Protein AF-A0A8J8BT45-F1 (afdb_monomer_lite)

Structure (mmCIF, N/CA/C/O backbone):
data_AF-A0A8J8BT45-F1
#
_entry.id   AF-A0A8J8BT45-F1
#
loop_
_atom_site.group_PDB
_atom_site.id
_atom_site.type_symbol
_atom_site.label_atom_id
_atom_site.label_alt_id
_atom_site.label_comp_id
_atom_site.label_asym_id
_atom_site.label_entity_id
_atom_site.label_seq_id
_atom_site.pdbx_PDB_ins_code
_atom_site.Cartn_x
_atom_site.Cartn_y
_atom_site.Cartn_z
_atom_site.occupancy
_atom_site.B_iso_or_equiv
_atom_site.auth_seq_id
_atom_site.auth_comp_id
_atom_site.auth_asym_id
_atom_site.auth_atom_id
_atom_site.pdbx_PDB_model_num
ATOM 1 N N . MET A 1 1 ? 8.004 -6.051 -17.549 1.00 61.94 1 MET A N 1
ATOM 2 C CA . MET A 1 1 ? 7.863 -6.386 -16.110 1.00 61.94 1 MET A CA 1
ATOM 3 C C . MET A 1 1 ? 7.799 -5.130 -15.247 1.00 61.94 1 MET A C 1
ATOM 5 O O . MET A 1 1 ? 6.883 -5.020 -14.450 1.00 61.94 1 MET A O 1
ATOM 9 N N . ILE A 1 2 ? 8.682 -4.156 -15.468 1.00 70.69 2 ILE A N 1
ATOM 10 C CA . ILE A 1 2 ? 8.747 -2.861 -14.763 1.00 70.69 2 ILE A CA 1
ATOM 11 C C . ILE A 1 2 ? 7.403 -2.088 -14.694 1.00 70.69 2 ILE A C 1
ATOM 13 O O . ILE A 1 2 ? 6.943 -1.817 -13.584 1.00 70.69 2 ILE A O 1
ATOM 17 N N . PRO A 1 3 ? 6.670 -1.836 -15.803 1.00 77.69 3 PRO A N 1
ATOM 18 C CA . PRO A 1 3 ? 5.389 -1.115 -15.740 1.00 77.69 3 PRO A CA 1
ATOM 19 C C . PRO A 1 3 ? 4.288 -1.885 -14.995 1.00 77.69 3 PRO A C 1
ATOM 21 O O . PRO A 1 3 ? 3.355 -1.286 -14.465 1.00 77.69 3 PRO A O 1
ATOM 24 N N . ILE A 1 4 ? 4.407 -3.214 -14.913 1.00 86.00 4 ILE A N 1
ATOM 25 C CA . ILE A 1 4 ? 3.462 -4.059 -14.177 1.00 86.00 4 ILE A CA 1
ATOM 26 C C 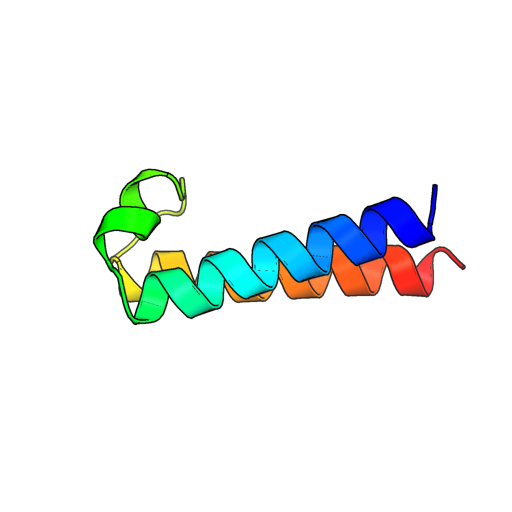. ILE A 1 4 ? 3.676 -3.877 -12.673 1.00 86.00 4 ILE A C 1
ATOM 28 O O . ILE A 1 4 ? 2.704 -3.726 -11.943 1.00 86.00 4 ILE A O 1
ATOM 32 N N . VAL A 1 5 ? 4.929 -3.830 -12.206 1.00 88.50 5 VAL A N 1
ATOM 33 C CA . VAL A 1 5 ? 5.250 -3.635 -10.780 1.00 88.50 5 VAL A CA 1
ATOM 34 C C . VAL A 1 5 ? 4.789 -2.258 -10.304 1.00 88.50 5 VAL A C 1
ATOM 36 O O . VAL A 1 5 ? 4.120 -2.160 -9.276 1.00 88.50 5 VAL A O 1
ATOM 39 N N . VAL A 1 6 ? 5.060 -1.209 -11.089 1.00 89.38 6 VAL A N 1
ATOM 40 C CA . VAL A 1 6 ? 4.573 0.148 -10.796 1.00 89.38 6 VAL A CA 1
ATOM 41 C C . VAL A 1 6 ? 3.042 0.181 -10.770 1.00 89.38 6 VAL A C 1
ATOM 43 O O . VAL A 1 6 ? 2.454 0.705 -9.824 1.00 89.38 6 VAL A O 1
ATOM 46 N N . GLY A 1 7 ? 2.385 -0.447 -11.752 1.00 91.00 7 GLY A N 1
ATOM 47 C CA . GLY A 1 7 ? 0.925 -0.554 -11.799 1.00 91.00 7 GLY A CA 1
ATOM 48 C C . GLY A 1 7 ? 0.330 -1.267 -10.580 1.00 91.00 7 GLY A C 1
ATOM 49 O O . GLY A 1 7 ? -0.631 -0.776 -9.989 1.00 91.00 7 GLY A O 1
ATOM 50 N N . VAL A 1 8 ? 0.929 -2.380 -10.149 1.00 92.50 8 VAL A N 1
ATOM 51 C CA . VAL A 1 8 ? 0.515 -3.104 -8.935 1.00 92.50 8 VAL A CA 1
ATOM 52 C C . VAL A 1 8 ? 0.686 -2.227 -7.693 1.00 92.50 8 VAL A C 1
ATOM 54 O O . VAL A 1 8 ? -0.232 -2.156 -6.876 1.00 92.50 8 VAL A O 1
ATOM 57 N N . GLY A 1 9 ? 1.807 -1.511 -7.566 1.00 91.88 9 GLY A N 1
ATOM 58 C CA . GLY A 1 9 ? 2.041 -0.586 -6.452 1.00 91.88 9 GLY A CA 1
ATOM 59 C C . GLY A 1 9 ? 0.974 0.508 -6.358 1.00 91.88 9 GLY A C 1
ATOM 60 O O . GLY A 1 9 ? 0.427 0.751 -5.281 1.00 91.88 9 GLY A O 1
ATOM 61 N N . ILE A 1 10 ? 0.597 1.098 -7.496 1.00 92.88 10 ILE A N 1
ATOM 62 C CA . ILE A 1 10 ? -0.469 2.110 -7.568 1.00 92.88 10 ILE A CA 1
ATOM 63 C C . ILE A 1 10 ? -1.824 1.521 -7.147 1.00 92.88 10 ILE A C 1
ATOM 65 O O . ILE A 1 10 ? -2.537 2.143 -6.360 1.00 92.88 10 ILE A O 1
ATOM 69 N N . ILE A 1 11 ? -2.179 0.318 -7.611 1.00 94.12 11 ILE A N 1
ATOM 70 C CA . ILE A 1 11 ? -3.443 -0.341 -7.235 1.00 94.12 11 ILE A CA 1
ATOM 71 C C . ILE A 1 11 ? -3.494 -0.601 -5.725 1.00 94.12 11 ILE A C 1
ATOM 73 O O . ILE A 1 11 ? -4.504 -0.310 -5.080 1.00 94.12 11 ILE A O 1
ATOM 77 N N . VAL A 1 12 ? -2.405 -1.106 -5.142 1.00 93.12 12 VAL A N 1
ATOM 78 C CA . VAL A 1 12 ? -2.306 -1.352 -3.694 1.00 93.12 12 VAL A CA 1
ATOM 79 C C . VAL A 1 12 ? -2.427 -0.043 -2.909 1.00 93.12 12 VAL A C 1
ATOM 81 O O . VAL A 1 12 ? -3.148 0.010 -1.910 1.00 93.12 12 VAL A O 1
ATOM 84 N N . MET A 1 13 ? -1.798 1.033 -3.388 1.00 93.56 13 MET A N 1
ATOM 85 C CA . MET A 1 13 ? -1.909 2.358 -2.777 1.00 93.56 13 MET A CA 1
ATOM 86 C C . MET A 1 13 ? -3.357 2.866 -2.793 1.00 93.56 13 MET A C 1
ATOM 88 O O . MET A 1 13 ? -3.863 3.322 -1.766 1.00 93.56 13 MET A O 1
ATOM 92 N N . LEU A 1 14 ? -4.048 2.740 -3.930 1.00 93.31 14 LEU A N 1
ATOM 93 C CA . LEU A 1 14 ? -5.454 3.129 -4.065 1.00 93.31 14 LEU A CA 1
ATOM 94 C C . LEU A 1 14 ? -6.361 2.319 -3.134 1.00 93.31 14 LEU A C 1
ATOM 96 O O . LEU A 1 14 ? -7.228 2.897 -2.482 1.00 93.31 14 LEU A O 1
ATOM 100 N N . LEU A 1 15 ? -6.135 1.009 -3.006 1.00 91.69 15 LEU A N 1
ATOM 101 C CA . LEU A 1 15 ? -6.866 0.171 -2.051 1.00 91.69 15 LEU A CA 1
ATOM 102 C C . LEU A 1 15 ? -6.671 0.648 -0.607 1.00 91.69 15 LEU A C 1
ATOM 104 O O . LEU A 1 15 ? -7.642 0.710 0.145 1.00 91.69 15 LEU A O 1
ATOM 108 N N . GLY A 1 16 ? -5.450 1.040 -0.234 1.00 90.81 16 GLY A N 1
ATOM 109 C CA . GLY A 1 16 ? -5.164 1.627 1.075 1.00 90.81 16 GLY A CA 1
ATOM 110 C C . GLY A 1 16 ? -5.901 2.952 1.314 1.00 90.81 16 GLY A C 1
ATOM 111 O O . GLY A 1 16 ? -6.458 3.155 2.393 1.00 90.81 16 GLY A O 1
ATOM 112 N N . ILE A 1 17 ? -5.977 3.824 0.301 1.00 92.50 17 ILE A N 1
ATOM 113 C CA . ILE A 1 17 ? -6.726 5.091 0.378 1.00 92.50 17 ILE A CA 1
ATOM 114 C C . ILE A 1 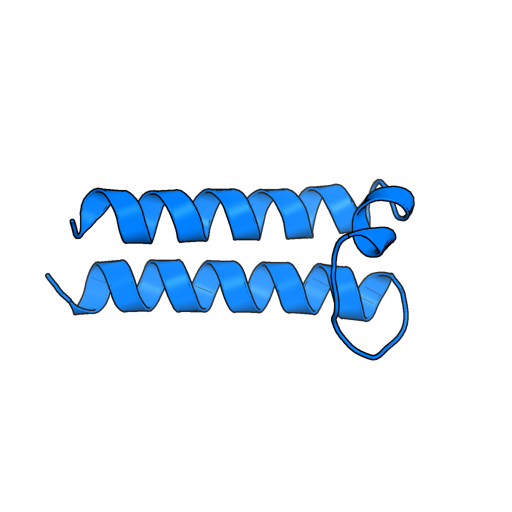17 ? -8.222 4.821 0.548 1.00 92.50 17 ILE A C 1
ATOM 116 O O . ILE A 1 17 ? -8.845 5.384 1.445 1.00 92.50 17 ILE A O 1
ATOM 120 N N . ILE A 1 18 ? -8.806 3.938 -0.265 1.00 92.44 18 ILE A N 1
ATOM 121 C CA . ILE A 1 18 ? -10.234 3.601 -0.167 1.00 92.44 18 ILE A CA 1
ATOM 122 C C . ILE A 1 18 ? -10.535 2.970 1.202 1.00 92.44 18 ILE A C 1
ATOM 124 O O . ILE A 1 18 ? -11.561 3.278 1.809 1.00 92.44 18 ILE A O 1
ATOM 128 N N . ALA A 1 19 ? -9.621 2.157 1.739 1.00 91.38 19 ALA A N 1
ATOM 129 C CA . ALA A 1 19 ? -9.760 1.542 3.056 1.00 91.38 19 ALA A CA 1
ATOM 130 C C . ALA A 1 19 ? -9.786 2.551 4.226 1.00 91.38 19 ALA A C 1
ATOM 132 O O . ALA A 1 19 ? -10.288 2.204 5.295 1.00 91.38 19 ALA A O 1
ATOM 133 N N . LEU A 1 20 ? -9.318 3.796 4.041 1.00 89.00 20 LEU A N 1
ATOM 134 C CA . LEU A 1 20 ? -9.496 4.870 5.033 1.00 89.00 20 LEU A CA 1
ATOM 135 C C . LEU A 1 20 ? -10.950 5.351 5.132 1.00 89.00 20 LEU A C 1
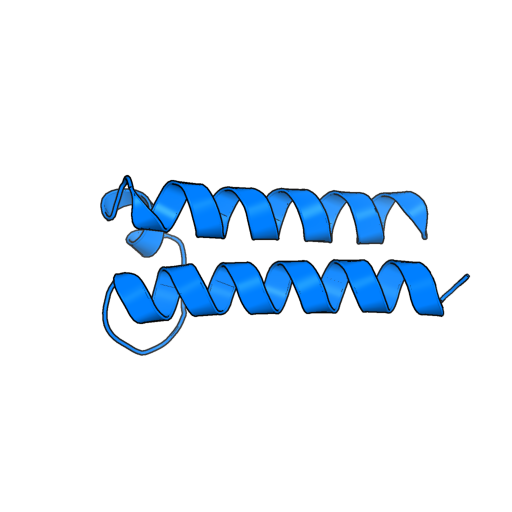ATOM 137 O O . LEU A 1 20 ? -11.376 5.774 6.205 1.00 89.00 20 LEU A O 1
ATOM 141 N N . PHE A 1 21 ? -11.702 5.290 4.030 1.00 89.44 21 PHE A N 1
ATOM 142 C CA . PHE A 1 21 ? -13.102 5.725 3.964 1.00 89.44 21 PHE A CA 1
ATOM 143 C C . PHE A 1 21 ? -14.080 4.560 4.151 1.00 89.44 21 PHE A C 1
ATOM 145 O O . PHE A 1 21 ? -15.172 4.748 4.683 1.00 89.44 21 PHE A O 1
ATOM 152 N N . LEU A 1 22 ? -13.689 3.351 3.739 1.00 90.81 22 LEU A N 1
ATOM 153 C CA . LEU A 1 22 ? -14.449 2.118 3.918 1.00 90.81 22 LEU A CA 1
ATOM 154 C C . LEU A 1 22 ? -13.656 1.140 4.803 1.00 90.81 22 LEU A C 1
ATOM 156 O O . LEU A 1 22 ? -12.919 0.297 4.281 1.00 90.81 22 LEU A O 1
ATOM 160 N N . PRO A 1 23 ? -13.844 1.168 6.137 1.00 83.12 23 PRO A N 1
ATOM 161 C CA . PRO A 1 23 ? -13.102 0.304 7.059 1.00 83.12 23 PRO A CA 1
ATOM 162 C C . PRO A 1 23 ? -13.331 -1.192 6.802 1.00 83.12 23 PRO A C 1
ATOM 164 O O . PRO A 1 23 ? -12.456 -2.007 7.086 1.00 83.12 23 PRO A O 1
ATOM 167 N N . GLY A 1 24 ? -14.448 -1.571 6.168 1.00 85.94 24 GLY A N 1
ATOM 168 C CA . GLY A 1 24 ? -14.706 -2.949 5.739 1.00 85.94 24 GLY A CA 1
ATOM 169 C C . GLY A 1 24 ? -13.625 -3.533 4.818 1.00 85.94 24 GLY A C 1
ATOM 170 O O . GLY A 1 24 ? -13.338 -4.726 4.907 1.00 85.94 24 GLY A O 1
ATOM 171 N N . LEU A 1 25 ? -12.960 -2.703 4.004 1.00 85.31 25 L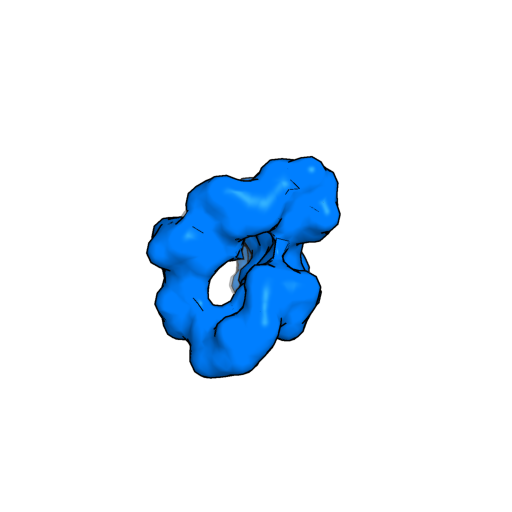EU A N 1
ATOM 172 C CA . LEU A 1 25 ? -11.845 -3.125 3.145 1.00 85.31 25 LEU A CA 1
ATOM 173 C C . LEU A 1 25 ? -10.563 -3.412 3.936 1.00 85.31 25 LEU A C 1
ATOM 175 O O . LEU A 1 25 ? -9.710 -4.155 3.470 1.00 85.31 25 LEU A O 1
ATOM 179 N N . THR A 1 26 ? -10.421 -2.915 5.166 1.00 87.69 26 THR A N 1
ATOM 180 C CA . THR A 1 26 ? -9.249 -3.247 5.999 1.00 87.69 26 THR A CA 1
ATOM 181 C C . THR A 1 26 ? -9.253 -4.702 6.476 1.00 87.69 26 THR A C 1
ATOM 183 O O . THR A 1 26 ? -8.228 -5.199 6.943 1.00 87.69 26 THR A O 1
ATOM 186 N N . ARG A 1 27 ? -10.373 -5.426 6.323 1.00 86.00 27 ARG A N 1
ATOM 187 C CA . ARG A 1 27 ? -10.473 -6.857 6.658 1.00 86.00 27 ARG A CA 1
ATOM 188 C C . ARG A 1 27 ? -9.644 -7.749 5.739 1.00 86.00 27 ARG A C 1
ATOM 190 O O . ARG A 1 27 ? -9.140 -8.762 6.206 1.00 86.00 27 ARG A O 1
ATOM 197 N N . ILE A 1 28 ? -9.480 -7.366 4.471 1.00 87.81 28 ILE A N 1
ATOM 198 C CA . ILE A 1 28 ? -8.605 -8.089 3.534 1.00 87.81 28 ILE A CA 1
ATOM 199 C C . ILE A 1 28 ? -7.125 -7.710 3.708 1.00 87.81 28 ILE A C 1
ATOM 201 O O . ILE A 1 28 ? -6.250 -8.387 3.177 1.00 87.81 28 ILE A O 1
ATOM 205 N N . ILE A 1 29 ? -6.832 -6.649 4.471 1.00 87.00 29 ILE A N 1
ATOM 206 C CA . ILE A 1 29 ? -5.473 -6.177 4.737 1.00 87.00 29 ILE A CA 1
ATOM 207 C C . ILE A 1 29 ? -4.940 -6.871 5.996 1.00 87.00 29 ILE A C 1
ATOM 209 O O . ILE A 1 29 ? -5.358 -6.586 7.125 1.00 87.00 29 ILE A O 1
ATOM 213 N N . ASN A 1 30 ? -3.979 -7.773 5.801 1.00 87.69 30 ASN A N 1
ATOM 214 C CA . ASN A 1 30 ? -3.335 -8.518 6.881 1.00 87.69 30 ASN A CA 1
ATOM 215 C C . ASN A 1 30 ? -2.149 -7.746 7.488 1.00 87.69 30 ASN A C 1
ATOM 217 O O . ASN A 1 30 ? -1.001 -8.173 7.405 1.00 87.69 30 ASN A O 1
ATOM 221 N N . ILE A 1 31 ? -2.427 -6.575 8.061 1.00 86.69 31 ILE A N 1
ATOM 222 C CA . ILE A 1 31 ? -1.442 -5.754 8.782 1.00 86.69 31 ILE A CA 1
ATOM 223 C C . ILE A 1 31 ? -1.849 -5.700 10.262 1.00 86.69 31 ILE A C 1
ATOM 225 O O . ILE A 1 31 ? -3.031 -5.516 10.548 1.00 86.69 31 ILE A O 1
ATOM 229 N N . PRO A 1 32 ? -0.935 -5.872 11.230 1.00 86.62 32 PRO A N 1
ATOM 230 C CA . PRO A 1 32 ? -1.280 -5.749 12.644 1.00 86.62 32 PRO A CA 1
ATOM 231 C C . PRO A 1 32 ? -1.650 -4.301 13.004 1.00 86.62 32 PRO A C 1
ATOM 233 O O . PRO A 1 32 ? -1.003 -3.352 12.566 1.00 86.62 32 PRO A O 1
ATOM 236 N N . GLY A 1 33 ? -2.684 -4.129 13.832 1.00 88.62 33 GLY A N 1
ATOM 237 C CA . GLY A 1 33 ? -3.131 -2.823 14.324 1.00 88.62 33 GLY A CA 1
ATOM 238 C C . GLY A 1 33 ? -4.598 -2.510 14.023 1.00 88.62 33 GLY A C 1
ATOM 239 O O . GLY A 1 33 ? -5.362 -3.357 13.559 1.00 88.62 33 GLY A O 1
ATOM 240 N N . ASN A 1 34 ? -4.987 -1.270 14.326 1.00 90.94 34 ASN A N 1
ATOM 241 C CA . ASN A 1 34 ? -6.340 -0.760 14.101 1.00 90.94 34 ASN A CA 1
ATOM 242 C C . ASN A 1 34 ? -6.611 -0.518 12.600 1.00 90.94 34 ASN A C 1
ATOM 244 O O . ASN A 1 34 ? -5.675 -0.400 11.811 1.00 90.94 34 ASN A O 1
ATOM 248 N N . GLU A 1 35 ? -7.875 -0.374 12.205 1.00 90.06 35 GLU A N 1
ATOM 249 C CA . GLU A 1 35 ? -8.324 -0.177 10.815 1.00 90.06 35 GLU A CA 1
ATOM 250 C C . GLU A 1 35 ? -7.555 0.952 10.106 1.00 90.06 35 GLU A C 1
ATOM 252 O O . GLU A 1 35 ? -7.050 0.774 8.999 1.00 90.06 35 GLU A O 1
ATOM 257 N N . LYS A 1 36 ? -7.353 2.087 10.790 1.00 89.56 36 LYS A N 1
ATOM 258 C CA . LYS A 1 36 ? -6.554 3.210 10.271 1.00 89.56 36 LYS A CA 1
ATOM 259 C C . LYS A 1 36 ? -5.090 2.838 10.025 1.00 89.56 36 LYS A C 1
ATOM 261 O O . LYS A 1 36 ? -4.525 3.237 9.015 1.00 89.56 36 LYS A O 1
ATOM 266 N N . ILE A 1 37 ? -4.480 2.068 10.929 1.00 92.19 37 ILE A N 1
ATOM 267 C CA . ILE A 1 37 ? -3.082 1.62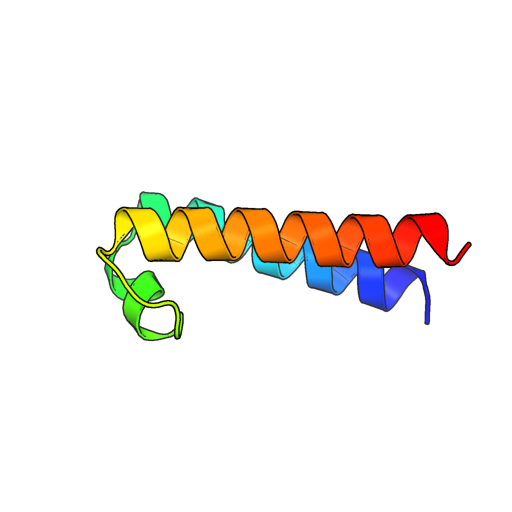3 10.807 1.00 92.19 37 ILE A CA 1
ATOM 268 C C . ILE A 1 37 ? -2.952 0.649 9.637 1.00 92.19 37 ILE A C 1
ATOM 270 O O . ILE A 1 37 ? -2.017 0.767 8.852 1.00 92.19 37 ILE A O 1
ATOM 274 N N . LYS A 1 38 ? -3.917 -0.262 9.473 1.00 92.00 38 LYS A N 1
ATOM 275 C CA . LYS A 1 38 ? -3.971 -1.179 8.330 1.00 92.00 38 LYS A CA 1
ATOM 276 C C . LYS A 1 38 ? -4.052 -0.430 7.003 1.00 92.00 38 LYS A C 1
ATOM 278 O O . LYS A 1 38 ? -3.295 -0.734 6.086 1.00 92.00 38 LYS A O 1
ATOM 283 N N . ALA A 1 39 ? -4.941 0.557 6.914 1.00 92.75 39 ALA A N 1
ATOM 284 C CA . ALA A 1 39 ? -5.109 1.365 5.712 1.00 92.75 39 ALA A CA 1
ATOM 285 C C . ALA A 1 39 ? -3.835 2.159 5.380 1.00 92.75 39 ALA A C 1
ATOM 287 O O . ALA A 1 39 ? -3.331 2.069 4.263 1.00 92.75 39 ALA A O 1
ATOM 288 N N . ILE A 1 40 ? -3.252 2.851 6.367 1.00 93.88 40 ILE A N 1
ATOM 289 C CA . ILE A 1 40 ? -1.978 3.572 6.206 1.00 93.88 40 ILE A CA 1
ATOM 290 C C . ILE A 1 40 ? -0.853 2.613 5.797 1.00 93.88 40 ILE A C 1
ATOM 292 O O . ILE A 1 40 ? -0.0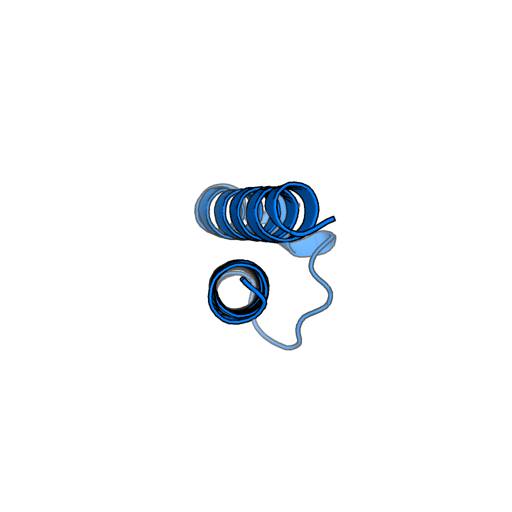89 2.916 4.884 1.00 93.88 40 ILE A O 1
ATOM 296 N N . GLY A 1 41 ? -0.775 1.440 6.426 1.00 93.31 41 GLY A N 1
ATOM 297 C CA . GLY A 1 41 ? 0.210 0.417 6.094 1.00 93.31 41 GLY A CA 1
ATOM 298 C C . GLY A 1 41 ? 0.111 -0.025 4.635 1.00 93.31 41 GLY A C 1
ATOM 299 O O . GLY A 1 41 ? 1.125 -0.052 3.946 1.00 93.31 41 GLY A O 1
ATOM 300 N N . ALA A 1 42 ? -1.100 -0.269 4.128 1.00 93.31 42 ALA A N 1
ATOM 301 C CA . ALA A 1 42 ? -1.308 -0.616 2.722 1.00 93.31 42 ALA A CA 1
ATOM 302 C C . ALA A 1 42 ? -0.902 0.513 1.759 1.00 93.31 42 ALA A C 1
ATOM 304 O O . ALA A 1 42 ? -0.297 0.233 0.724 1.00 93.31 42 ALA A O 1
ATOM 305 N N . ILE A 1 43 ? -1.161 1.780 2.109 1.00 94.38 43 ILE A N 1
ATOM 306 C CA . ILE A 1 43 ? -0.697 2.938 1.322 1.00 94.38 43 ILE A CA 1
ATOM 307 C C . ILE A 1 43 ? 0.833 2.937 1.238 1.00 94.38 43 ILE A C 1
ATOM 309 O O . ILE A 1 43 ? 1.389 3.028 0.144 1.00 94.38 43 ILE A O 1
ATOM 313 N N . ILE A 1 44 ? 1.511 2.785 2.379 1.00 95.19 44 ILE A N 1
ATOM 314 C CA . ILE A 1 44 ? 2.977 2.763 2.451 1.00 95.19 44 ILE A CA 1
ATOM 315 C C . ILE A 1 44 ? 3.537 1.593 1.634 1.00 95.19 44 ILE A C 1
ATOM 317 O O . ILE A 1 44 ? 4.458 1.786 0.843 1.00 95.19 44 ILE A O 1
ATOM 321 N N . THR A 1 45 ? 2.965 0.394 1.767 1.00 93.69 45 THR A N 1
ATOM 322 C CA . THR A 1 45 ? 3.374 -0.776 0.979 1.00 93.69 45 THR A CA 1
ATOM 323 C C . THR A 1 45 ? 3.206 -0.533 -0.522 1.00 93.69 45 THR A C 1
ATOM 325 O O . THR A 1 45 ? 4.119 -0.840 -1.286 1.00 93.69 45 THR A O 1
ATOM 328 N N . GLY A 1 46 ? 2.090 0.063 -0.951 1.00 93.44 46 GLY A N 1
ATOM 329 C CA . GLY A 1 46 ? 1.863 0.420 -2.354 1.00 93.44 46 GLY A CA 1
ATOM 330 C C . GLY A 1 46 ? 2.908 1.399 -2.896 1.00 93.44 46 GLY A C 1
ATOM 331 O O . GLY A 1 46 ? 3.459 1.171 -3.973 1.00 93.44 46 GLY A O 1
ATOM 332 N N . ILE A 1 47 ? 3.252 2.432 -2.117 1.00 94.62 47 ILE A N 1
ATOM 333 C CA . ILE A 1 47 ? 4.306 3.400 -2.465 1.00 94.62 47 ILE A CA 1
ATOM 334 C C . ILE A 1 47 ? 5.665 2.704 -2.600 1.00 94.62 47 ILE A C 1
ATOM 336 O O . ILE A 1 47 ? 6.366 2.932 -3.582 1.00 94.62 47 ILE A O 1
ATOM 340 N N . ILE A 1 48 ? 6.032 1.833 -1.654 1.00 94.44 48 ILE A N 1
ATOM 341 C CA . ILE A 1 48 ? 7.307 1.099 -1.701 1.00 94.44 48 ILE A CA 1
ATOM 342 C C . ILE A 1 48 ? 7.380 0.229 -2.959 1.00 94.44 48 ILE A C 1
ATOM 344 O O . ILE A 1 48 ? 8.388 0.261 -3.659 1.00 94.44 48 ILE A O 1
ATOM 348 N N . ILE A 1 49 ? 6.316 -0.510 -3.283 1.00 92.75 49 ILE A N 1
ATOM 349 C CA . ILE A 1 49 ? 6.268 -1.349 -4.491 1.00 92.75 49 ILE A CA 1
ATOM 350 C C . ILE A 1 49 ? 6.411 -0.488 -5.753 1.00 92.75 49 ILE A C 1
ATOM 352 O O . ILE A 1 49 ? 7.172 -0.846 -6.652 1.00 92.75 49 ILE A O 1
ATOM 356 N N . ALA A 1 50 ? 5.726 0.657 -5.813 1.00 91.50 50 ALA A N 1
ATOM 357 C CA . ALA A 1 50 ? 5.824 1.568 -6.949 1.00 91.50 50 ALA A CA 1
ATOM 358 C C . ALA A 1 50 ? 7.243 2.145 -7.106 1.00 91.50 50 ALA A C 1
ATOM 360 O O . ALA A 1 50 ? 7.770 2.169 -8.217 1.00 91.50 50 ALA A O 1
ATOM 361 N N . LEU A 1 51 ? 7.884 2.544 -6.002 1.00 91.31 51 LEU A N 1
ATOM 362 C CA . LEU A 1 51 ? 9.262 3.043 -5.998 1.00 91.31 51 LEU A CA 1
ATOM 363 C C . LEU A 1 51 ? 10.271 1.965 -6.396 1.00 91.31 51 LEU A C 1
ATOM 365 O O . LEU A 1 51 ? 11.177 2.250 -7.170 1.00 91.31 51 LEU A O 1
ATOM 369 N N . LEU A 1 52 ? 10.110 0.729 -5.917 1.00 90.00 52 LEU A N 1
ATOM 370 C CA . LEU A 1 52 ? 10.952 -0.393 -6.340 1.00 90.00 52 LEU A CA 1
ATOM 371 C C . LEU A 1 52 ? 10.803 -0.661 -7.837 1.00 90.00 52 LEU A C 1
ATOM 373 O O . LEU A 1 52 ? 11.800 -0.897 -8.513 1.00 90.00 52 LEU A O 1
ATOM 377 N N . GLY A 1 53 ? 9.576 -0.584 -8.355 1.00 88.62 53 GLY A N 1
ATOM 378 C CA . GLY A 1 53 ? 9.319 -0.659 -9.788 1.00 88.62 53 GLY A CA 1
ATOM 379 C C . GLY A 1 53 ? 10.047 0.439 -10.564 1.00 88.62 53 GLY A C 1
ATOM 380 O O . GLY A 1 53 ? 10.659 0.134 -11.575 1.00 88.62 53 GLY A O 1
ATOM 381 N N . TYR A 1 54 ? 10.032 1.677 -10.067 1.00 86.50 54 TYR A N 1
ATOM 382 C CA . TYR A 1 54 ? 10.690 2.820 -10.709 1.00 86.50 54 TYR A CA 1
ATOM 383 C C . TYR A 1 54 ? 12.225 2.766 -10.653 1.00 86.50 54 TYR A C 1
ATOM 385 O O . TYR A 1 54 ? 12.875 3.070 -11.638 1.00 86.50 54 TYR A O 1
ATOM 393 N N . ILE A 1 55 ? 12.815 2.382 -9.515 1.00 87.50 55 ILE A N 1
ATOM 394 C CA . ILE A 1 55 ? 14.282 2.310 -9.342 1.00 87.50 55 ILE A CA 1
ATOM 395 C C . ILE A 1 55 ? 14.889 1.127 -10.115 1.00 87.50 55 ILE A C 1
ATOM 397 O O . ILE A 1 55 ? 16.086 1.108 -10.376 1.00 87.50 55 ILE A O 1
ATOM 401 N N . SER A 1 56 ? 14.080 0.120 -10.447 1.00 79.06 56 SER A N 1
ATOM 402 C CA . SER A 1 56 ? 14.523 -1.042 -11.230 1.00 79.06 56 SER A CA 1
ATOM 403 C C . SER A 1 56 ? 14.550 -0.790 -12.748 1.00 79.06 56 SER A C 1
ATOM 405 O O . SER A 1 56 ? 14.751 -1.748 -13.497 1.00 79.06 56 SER A O 1
ATOM 407 N N . ASP A 1 57 ? 14.292 0.447 -13.183 1.00 66.75 57 ASP A N 1
ATOM 408 C CA . ASP A 1 57 ? 14.443 0.958 -14.556 1.00 66.75 57 ASP A CA 1
ATOM 409 C C . ASP A 1 57 ? 15.834 1.599 -14.729 1.00 66.75 57 ASP A C 1
ATOM 411 O O . ASP A 1 57 ? 16.516 1.288 -15.731 1.00 66.75 57 ASP A O 1
#

Sequence (57 aa):
MIPIVVGVGIIVMLLGIIALFLPGLTRIINIPGNEKIKAIGAIITGIIIALLGYISD

Radius of gyration: 11.65 Å; chains: 1; bounding box: 29×14×30 Å

Secondary structure (DSSP, 8-state):
-HHHHHHHHHHHHHHHHHHHH-GGGGGS---SS-HHHHHHHHHHHHHHHHHHHHHT-

Foldseek 3Di:
DLVVQLVQLVVQLVLLVVQVVVLVSLVVQPDPDDSNVSSVVSNVSSVVSNVVSVVVD

pLDDT: mean 88.86, std 6.43, range [61.94, 95.19]